Protein AF-A0A8S3DPF3-F1 (afdb_monomer)

Mean predicted aligned error: 3.28 Å

Sequence (60 aa):
HCDHSVSDKKHIVNYTIDGTDRWWQSPPLSRGNEYQKVNVTINLGQEYHIAYIYIRMANS

Structure (mmCIF, N/CA/C/O backbone):
data_AF-A0A8S3DPF3-F1
#
_entry.id   AF-A0A8S3DPF3-F1
#
loop_
_atom_site.group_PDB
_atom_site.id
_atom_site.type_symbol
_atom_site.label_atom_id
_atom_site.label_alt_id
_atom_site.label_comp_id
_atom_site.label_asym_id
_atom_site.label_entity_id
_atom_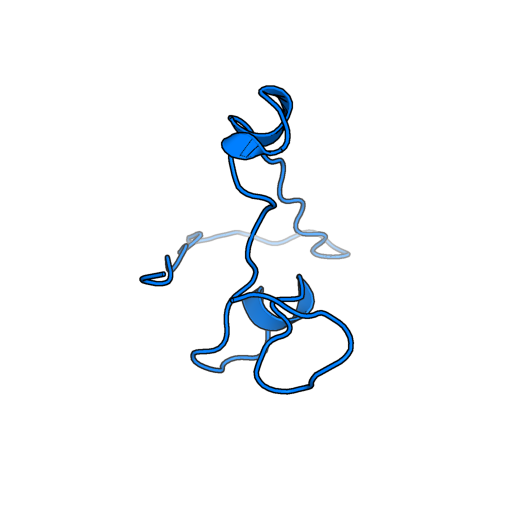site.label_seq_id
_atom_site.pdbx_PDB_ins_code
_atom_site.Cartn_x
_atom_site.Cartn_y
_atom_site.Cartn_z
_atom_site.occupancy
_atom_site.B_iso_or_equiv
_atom_site.auth_seq_id
_atom_site.auth_comp_id
_atom_site.auth_asym_id
_atom_site.auth_atom_id
_atom_site.pdbx_PDB_model_num
ATOM 1 N N . HIS A 1 1 ? 3.488 -6.797 -17.704 1.00 85.25 1 HIS A N 1
ATOM 2 C CA . HIS A 1 1 ? 3.988 -5.474 -18.149 1.00 85.25 1 HIS A CA 1
ATOM 3 C C . HIS A 1 1 ? 3.029 -4.410 -17.636 1.00 85.25 1 HIS A C 1
ATOM 5 O O . HIS A 1 1 ? 1.843 -4.548 -17.902 1.00 85.25 1 HIS A O 1
ATOM 11 N N . CYS A 1 2 ? 3.529 -3.414 -16.897 1.00 91.50 2 CYS A N 1
ATOM 12 C CA . CYS A 1 2 ? 2.733 -2.318 -16.332 1.00 91.50 2 CYS A CA 1
ATOM 13 C C . CYS A 1 2 ? 2.730 -1.117 -17.289 1.00 91.50 2 CYS A C 1
ATOM 15 O O . CYS A 1 2 ? 3.799 -0.700 -17.742 1.00 91.50 2 CYS A O 1
ATOM 17 N N . ASP A 1 3 ? 1.544 -0.574 -17.567 1.00 94.81 3 ASP A N 1
ATOM 18 C CA . ASP A 1 3 ? 1.327 0.595 -18.422 1.00 94.81 3 ASP A CA 1
ATOM 19 C C . ASP A 1 3 ? 0.186 1.452 -17.854 1.00 94.81 3 ASP A C 1
ATOM 21 O O . ASP A 1 3 ? -0.969 1.033 -17.820 1.00 94.81 3 ASP A O 1
ATOM 25 N N . HIS A 1 4 ? 0.510 2.668 -17.410 1.00 91.75 4 HIS A N 1
ATOM 26 C CA . HIS A 1 4 ? -0.450 3.579 -16.783 1.00 91.75 4 HIS A CA 1
ATOM 27 C C . HIS A 1 4 ? -1.508 4.123 -17.764 1.00 91.75 4 HIS A C 1
ATOM 29 O O . HIS A 1 4 ? -2.569 4.575 -17.331 1.00 91.75 4 HIS A O 1
ATOM 35 N N . SER A 1 5 ? -1.237 4.088 -19.072 1.00 94.75 5 SER A N 1
ATOM 36 C CA . SER A 1 5 ? -2.160 4.577 -20.106 1.00 94.75 5 SER A CA 1
ATOM 37 C C . SER A 1 5 ? -3.238 3.555 -20.484 1.00 94.75 5 SER A C 1
ATOM 39 O O . SER A 1 5 ? -4.291 3.927 -21.002 1.00 94.75 5 SER A O 1
ATOM 41 N N . VAL A 1 6 ? -3.013 2.274 -20.176 1.00 95.56 6 VAL A N 1
ATOM 42 C CA . VAL A 1 6 ? -3.916 1.170 -20.515 1.00 95.56 6 VAL A CA 1
ATOM 43 C C . VAL A 1 6 ? -4.676 0.727 -19.268 1.00 95.56 6 VAL A C 1
ATOM 45 O O . VAL A 1 6 ? -4.081 0.313 -18.276 1.00 95.56 6 VAL A O 1
ATOM 48 N N . SER A 1 7 ? -6.011 0.778 -19.323 1.00 90.06 7 SER A N 1
ATOM 49 C CA . SER A 1 7 ? -6.884 0.508 -18.167 1.00 90.06 7 SER A CA 1
ATOM 50 C C . SER A 1 7 ? -6.592 -0.820 -17.458 1.00 90.06 7 SER A C 1
ATOM 52 O O . SER A 1 7 ? -6.572 -0.856 -16.230 1.00 90.06 7 SER A O 1
ATOM 54 N N . ASP A 1 8 ? -6.304 -1.876 -18.219 1.00 89.81 8 ASP A N 1
ATOM 55 C CA . ASP A 1 8 ? -6.098 -3.230 -17.682 1.00 89.81 8 ASP A CA 1
ATOM 56 C C . ASP A 1 8 ? -4.633 -3.534 -17.336 1.00 89.81 8 ASP A C 1
ATOM 58 O O . ASP A 1 8 ? -4.311 -4.628 -16.881 1.00 89.81 8 ASP A O 1
ATOM 62 N N . LYS A 1 9 ? -3.725 -2.578 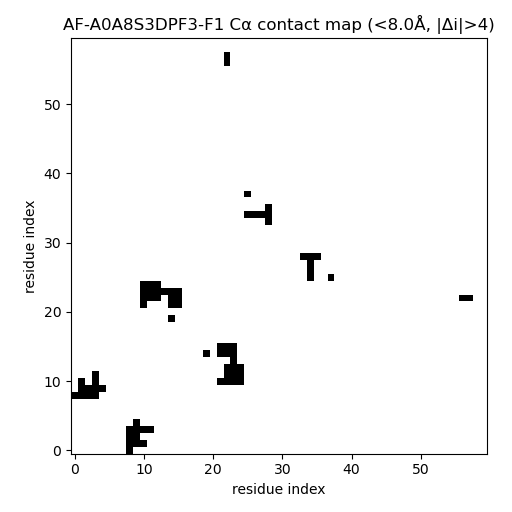-17.567 1.00 94.19 9 LYS A N 1
ATOM 63 C CA . LYS A 1 9 ? -2.290 -2.709 -17.262 1.00 94.19 9 LYS A CA 1
ATOM 64 C C . LYS A 1 9 ? -1.791 -1.657 -16.271 1.00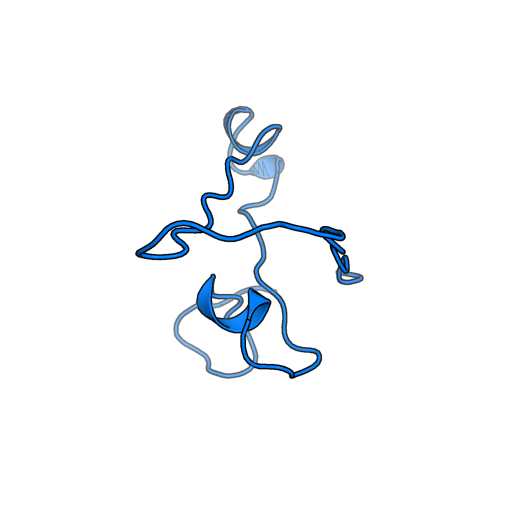 94.19 9 LYS A C 1
ATOM 66 O O . LYS A 1 9 ? -0.606 -1.660 -15.931 1.00 94.19 9 LYS A O 1
ATOM 71 N N . LYS A 1 10 ? -2.659 -0.744 -15.824 1.00 95.19 10 LYS A N 1
A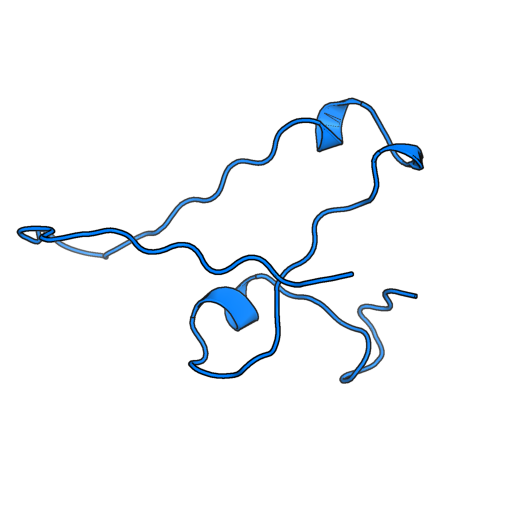TOM 72 C CA . LYS A 1 10 ? -2.342 0.223 -14.768 1.00 95.19 10 LYS A CA 1
ATOM 73 C C . LYS A 1 10 ? -2.532 -0.428 -13.401 1.00 95.19 10 LYS A C 1
ATOM 75 O O . LYS A 1 10 ? -3.437 -1.231 -13.221 1.00 95.19 10 LYS A O 1
ATOM 80 N N . HIS A 1 11 ? -1.716 -0.029 -12.431 1.00 95.62 11 HIS A N 1
ATOM 81 C CA . HIS A 1 11 ? -1.725 -0.555 -11.061 1.00 95.62 11 HIS A CA 1
ATOM 82 C C . HIS A 1 11 ? -1.661 0.606 -10.056 1.00 95.62 11 HIS A C 1
ATOM 84 O O . HIS A 1 11 ? -0.656 0.818 -9.378 1.00 95.62 11 HIS A O 1
ATOM 90 N N . ILE A 1 12 ? -2.708 1.437 -10.039 1.00 95.69 12 ILE A N 1
ATOM 91 C CA . ILE A 1 12 ? -2.754 2.699 -9.280 1.00 95.69 12 ILE A CA 1
ATOM 92 C C . ILE A 1 12 ? -3.092 2.480 -7.800 1.00 95.69 12 ILE A C 1
ATOM 94 O O . ILE A 1 12 ? -3.714 1.486 -7.441 1.00 95.69 12 ILE A O 1
ATOM 98 N N . VAL A 1 13 ? -2.730 3.440 -6.940 1.00 95.12 13 VAL A N 1
ATOM 99 C CA . VAL A 1 13 ? -2.923 3.327 -5.481 1.00 95.12 13 VAL A CA 1
ATOM 100 C C . VAL A 1 13 ? -4.391 3.155 -5.079 1.00 95.12 13 VAL A C 1
ATOM 102 O O . VAL A 1 13 ? -4.669 2.432 -4.137 1.00 95.12 13 VAL A O 1
ATOM 105 N N . ASN A 1 14 ? -5.344 3.724 -5.826 1.00 94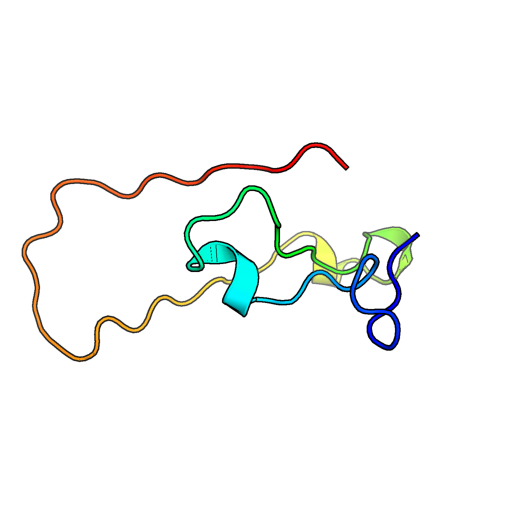.50 14 ASN A N 1
ATOM 106 C CA . ASN A 1 14 ? -6.775 3.584 -5.532 1.00 94.50 14 ASN A CA 1
ATOM 107 C C . ASN A 1 14 ? -7.282 2.136 -5.600 1.00 94.50 14 ASN A C 1
ATOM 109 O O . ASN A 1 14 ? -8.309 1.835 -5.001 1.00 94.50 14 ASN A O 1
ATOM 113 N N . TYR A 1 15 ? -6.576 1.238 -6.293 1.00 95.19 15 TYR A N 1
ATOM 114 C CA . TYR A 1 15 ? -6.949 -0.176 -6.339 1.00 95.19 15 TYR A CA 1
ATOM 115 C C . TYR A 1 15 ? -6.748 -0.892 -4.998 1.00 95.19 15 TYR A C 1
ATOM 117 O O . TYR A 1 15 ? -7.312 -1.956 -4.799 1.00 95.19 15 TYR A O 1
ATOM 125 N N . THR A 1 16 ? -6.006 -0.322 -4.041 1.00 94.19 16 THR A N 1
ATOM 126 C CA . THR A 1 16 ? -5.834 -0.946 -2.716 1.00 94.19 16 THR A CA 1
ATOM 127 C C . THR A 1 16 ? -7.090 -0.900 -1.843 1.00 94.19 16 THR A C 1
ATOM 129 O O . THR A 1 16 ? -7.147 -1.603 -0.837 1.00 94.19 16 THR A O 1
ATOM 132 N N . ILE A 1 17 ? -8.086 -0.083 -2.206 1.00 93.69 17 ILE A N 1
ATOM 133 C CA . ILE A 1 17 ? -9.290 0.176 -1.400 1.00 93.69 17 ILE A CA 1
ATOM 134 C C . ILE A 1 17 ? -10.599 0.039 -2.188 1.00 93.69 17 ILE A C 1
ATOM 136 O O . ILE A 1 17 ? -11.664 0.327 -1.650 1.00 93.69 17 ILE A O 1
ATOM 140 N N . ASP A 1 18 ? -10.553 -0.370 -3.458 1.00 93.81 18 ASP A N 1
ATOM 141 C CA . ASP A 1 18 ? -11.741 -0.386 -4.325 1.00 93.81 18 ASP A CA 1
ATOM 142 C C . ASP A 1 18 ? -12.619 -1.644 -4.171 1.00 93.81 18 ASP A C 1
ATOM 144 O O . ASP A 1 18 ? -13.654 -1.757 -4.825 1.00 93.81 18 ASP A O 1
ATOM 148 N N . GLY A 1 19 ? -12.215 -2.580 -3.306 1.00 92.94 19 GLY A N 1
ATOM 149 C CA . GLY A 1 19 ? -12.938 -3.823 -3.029 1.00 92.94 19 GLY A CA 1
ATOM 150 C C . GLY A 1 19 ? -12.826 -4.891 -4.124 1.00 92.94 19 GLY A C 1
ATOM 151 O O . GLY A 1 19 ? -13.517 -5.904 -4.040 1.00 92.94 19 GLY A O 1
ATOM 152 N N . THR A 1 20 ? -11.983 -4.688 -5.140 1.00 93.38 20 THR A N 1
ATOM 153 C CA . THR A 1 20 ? -11.747 -5.652 -6.229 1.00 93.38 20 THR A CA 1
ATOM 154 C C . THR A 1 20 ? -10.448 -6.445 -6.024 1.00 93.38 20 THR A C 1
ATOM 156 O O . THR A 1 20 ? -9.688 -6.191 -5.095 1.00 93.38 20 THR A O 1
ATOM 159 N N . ASP A 1 21 ? -10.163 -7.411 -6.907 1.00 92.50 21 ASP A N 1
ATOM 160 C CA . ASP A 1 21 ? -8.875 -8.130 -6.934 1.00 92.50 21 ASP A CA 1
ATOM 161 C C . ASP A 1 21 ? -7.755 -7.352 -7.662 1.00 92.50 21 ASP A C 1
ATOM 163 O O . ASP A 1 21 ? -6.651 -7.871 -7.851 1.00 92.50 21 ASP A O 1
ATOM 167 N N . ARG A 1 22 ? -8.013 -6.112 -8.103 1.00 93.56 22 ARG A N 1
ATOM 168 C CA . ARG A 1 22 ? -6.973 -5.250 -8.682 1.00 93.56 22 ARG A CA 1
ATOM 169 C C . ARG A 1 22 ? -5.996 -4.806 -7.595 1.00 93.56 22 ARG A C 1
ATOM 171 O O . ARG A 1 22 ? -6.339 -4.723 -6.423 1.00 93.56 22 ARG A O 1
ATOM 178 N N . TRP A 1 23 ? -4.764 -4.493 -7.990 1.00 95.75 23 TRP A N 1
ATOM 179 C CA . TRP A 1 23 ? -3.706 -4.137 -7.045 1.00 95.75 23 TRP A CA 1
ATOM 180 C C . TRP A 1 23 ? -2.915 -2.908 -7.473 1.00 95.75 23 TRP A C 1
ATOM 182 O O . TRP A 1 23 ? -2.812 -2.581 -8.658 1.00 95.75 23 TRP A O 1
ATOM 192 N N . TRP A 1 24 ? 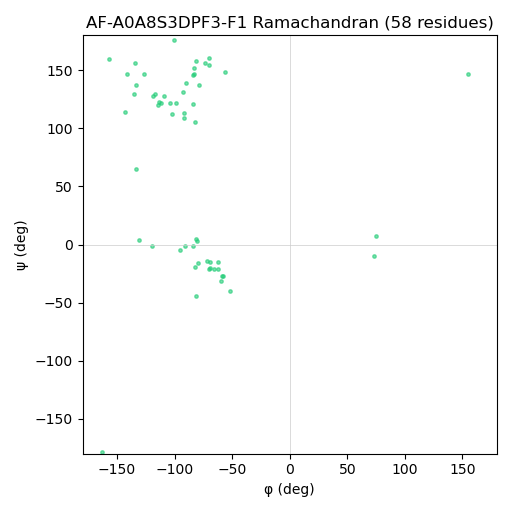-2.316 -2.256 -6.480 1.00 96.00 24 TRP A N 1
ATOM 193 C CA . TRP A 1 24 ? -1.252 -1.283 -6.680 1.00 96.00 24 TRP A CA 1
ATOM 194 C C . TRP A 1 24 ? 0.103 -1.980 -6.807 1.00 96.00 24 TRP A C 1
ATOM 196 O O . TRP A 1 24 ? 0.359 -2.966 -6.116 1.00 96.00 24 TRP A O 1
ATOM 206 N N . GLN A 1 25 ? 0.994 -1.432 -7.634 1.00 95.44 25 GLN A N 1
ATOM 207 C CA . GLN A 1 25 ? 2.341 -1.962 -7.821 1.00 95.44 25 GLN A CA 1
ATOM 208 C C . GLN A 1 25 ? 3.384 -0.843 -7.802 1.00 95.44 25 GLN A C 1
ATOM 210 O O . GLN A 1 25 ? 3.266 0.146 -8.529 1.00 95.44 25 GLN A O 1
ATOM 215 N N . SER A 1 26 ? 4.435 -1.017 -6.997 1.00 94.81 26 SER A N 1
ATOM 216 C CA . SER A 1 26 ? 5.603 -0.136 -7.024 1.00 94.81 26 SER A CA 1
ATOM 217 C C . SER A 1 26 ? 6.422 -0.335 -8.306 1.00 94.81 26 SER A C 1
ATOM 219 O O . SER A 1 26 ? 6.349 -1.392 -8.942 1.00 94.81 26 SER A O 1
ATOM 221 N N . PRO A 1 27 ? 7.277 0.630 -8.681 1.00 94.12 27 PRO A N 1
ATOM 222 C CA . PRO A 1 27 ? 8.318 0.374 -9.665 1.00 94.12 27 PRO A CA 1
ATOM 223 C C . PRO A 1 27 ? 9.213 -0.810 -9.242 1.00 94.12 27 PRO A C 1
ATOM 225 O O . PRO A 1 27 ? 9.392 -1.050 -8.044 1.00 94.12 27 PRO A O 1
ATOM 228 N N . PRO A 1 28 ? 9.760 -1.577 -10.201 1.00 93.38 28 PRO A N 1
ATOM 229 C CA . PRO A 1 28 ? 10.645 -2.696 -9.897 1.00 93.38 28 PRO A CA 1
ATOM 230 C C . PRO A 1 28 ? 12.024 -2.206 -9.436 1.00 93.38 28 PRO A C 1
ATOM 232 O O . PRO A 1 28 ? 12.472 -1.134 -9.840 1.00 93.38 28 PRO A O 1
ATOM 235 N N . LEU A 1 29 ? 12.746 -3.046 -8.686 1.00 95.75 29 LEU A N 1
ATOM 236 C CA . LEU A 1 29 ? 14.102 -2.747 -8.192 1.00 95.75 29 LEU A CA 1
ATOM 237 C C . LEU A 1 29 ? 15.110 -2.430 -9.303 1.00 95.75 29 LEU A C 1
ATOM 239 O O . LEU A 1 29 ? 16.046 -1.668 -9.092 1.00 95.75 29 LEU A O 1
ATOM 243 N N . SER A 1 30 ? 14.902 -2.959 -10.512 1.00 96.31 30 SER A N 1
ATOM 244 C CA . SER A 1 30 ? 15.732 -2.638 -11.678 1.00 96.31 30 SER A CA 1
ATOM 245 C C . SER A 1 30 ? 15.686 -1.161 -12.081 1.00 96.31 30 SER A C 1
ATOM 247 O O . SER A 1 30 ? 16.533 -0.724 -12.855 1.00 96.31 30 SER A O 1
ATOM 249 N N . ARG A 1 31 ? 14.711 -0.389 -11.579 1.00 94.19 31 ARG A N 1
ATOM 250 C 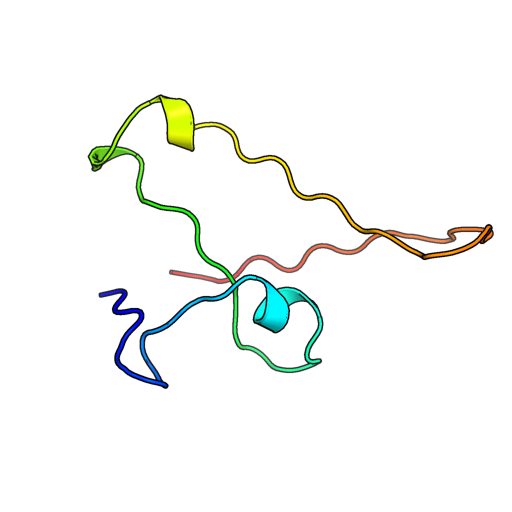CA . ARG A 1 31 ? 14.606 1.058 -11.805 1.00 94.19 31 ARG A CA 1
ATOM 251 C C . ARG A 1 31 ? 15.231 1.909 -10.700 1.00 94.19 31 ARG A C 1
ATOM 253 O O . ARG A 1 31 ? 15.258 3.121 -10.876 1.00 94.19 31 ARG A O 1
ATOM 260 N N . GLY A 1 32 ? 15.720 1.314 -9.610 1.00 96.62 32 GLY A N 1
ATOM 261 C CA . GLY A 1 32 ? 16.370 2.052 -8.528 1.00 96.62 32 GLY A CA 1
ATOM 262 C C . GLY A 1 32 ? 16.301 1.348 -7.172 1.00 96.62 32 GLY A C 1
ATOM 263 O O . GLY A 1 32 ? 15.317 0.677 -6.848 1.00 96.62 32 GLY A O 1
ATOM 264 N N . ASN A 1 33 ? 17.347 1.524 -6.359 1.00 96.31 33 ASN A N 1
ATOM 265 C CA . ASN A 1 33 ? 17.415 0.968 -5.003 1.00 96.31 33 ASN A CA 1
ATOM 266 C C . ASN A 1 33 ? 16.434 1.658 -4.046 1.00 96.31 33 ASN A C 1
ATOM 268 O O . ASN A 1 33 ? 16.043 1.071 -3.040 1.00 96.31 33 ASN A O 1
ATOM 272 N N . GLU A 1 34 ? 15.985 2.873 -4.359 1.00 95.56 34 GLU A N 1
ATOM 273 C CA . GLU A 1 34 ? 14.955 3.568 -3.589 1.00 95.56 34 GLU A CA 1
ATOM 274 C C . GLU A 1 34 ? 13.645 2.770 -3.515 1.00 95.56 34 GLU A C 1
ATOM 276 O O . GLU A 1 34 ? 12.931 2.864 -2.520 1.00 95.56 34 GLU A O 1
ATOM 281 N N . TYR A 1 35 ? 13.366 1.913 -4.504 1.00 95.12 35 TYR A N 1
ATOM 282 C CA . TYR A 1 35 ? 12.172 1.067 -4.528 1.00 95.12 35 TYR A CA 1
ATOM 283 C C . TYR A 1 35 ? 12.294 -0.204 -3.672 1.00 95.12 35 TYR A C 1
ATOM 285 O O . TYR A 1 35 ? 11.351 -0.990 -3.618 1.00 95.12 35 TYR A O 1
ATOM 293 N N . GLN A 1 36 ? 13.411 -0.404 -2.956 1.00 96.12 36 GLN A N 1
ATOM 294 C CA . GLN A 1 36 ? 13.524 -1.443 -1.919 1.00 96.12 36 GLN A CA 1
ATOM 295 C C . GLN A 1 36 ? 12.599 -1.183 -0.728 1.00 96.12 36 GLN A C 1
ATOM 297 O O . GLN A 1 36 ? 12.272 -2.109 0.016 1.00 96.12 36 GLN A O 1
ATOM 302 N N . LYS A 1 37 ? 12.173 0.070 -0.541 1.00 96.38 37 LYS A N 1
ATOM 303 C CA . LYS A 1 37 ? 11.237 0.470 0.503 1.00 96.38 37 LYS A CA 1
ATOM 304 C C . LYS A 1 37 ? 10.170 1.380 -0.087 1.00 96.38 37 LYS A C 1
ATOM 306 O O . LYS A 1 37 ? 10.463 2.320 -0.813 1.00 96.38 37 LYS A O 1
ATOM 311 N N . VAL A 1 38 ? 8.926 1.143 0.305 1.00 95.25 38 VAL A N 1
ATOM 312 C CA . VAL A 1 38 ? 7.789 2.002 -0.028 1.00 95.25 38 VAL A CA 1
ATOM 313 C C . VAL A 1 38 ? 7.067 2.400 1.250 1.00 95.25 38 VAL A C 1
ATOM 315 O O . VAL A 1 38 ? 7.020 1.630 2.208 1.00 95.25 38 VAL A O 1
ATOM 318 N N . ASN A 1 39 ? 6.514 3.610 1.267 1.00 95.88 39 ASN A N 1
ATOM 319 C CA . ASN A 1 39 ? 5.683 4.094 2.363 1.00 95.88 39 ASN A CA 1
ATOM 320 C C . ASN A 1 39 ? 4.235 4.168 1.877 1.00 95.88 39 ASN A C 1
ATOM 322 O O . ASN A 1 39 ? 3.961 4.786 0.848 1.00 95.88 39 ASN A O 1
ATOM 326 N N . VAL A 1 40 ? 3.318 3.559 2.626 1.00 93.62 40 VAL A N 1
ATOM 327 C CA . VAL A 1 40 ? 1.876 3.632 2.374 1.00 93.62 40 VAL A CA 1
ATOM 328 C C . VAL A 1 40 ? 1.239 4.386 3.530 1.00 93.62 40 VAL A C 1
ATOM 330 O O . VAL A 1 40 ? 1.379 3.987 4.684 1.00 93.62 40 VAL A O 1
ATOM 333 N N . THR A 1 41 ? 0.539 5.471 3.212 1.00 95.38 41 THR A N 1
ATOM 334 C CA . THR A 1 41 ? -0.155 6.302 4.199 1.00 95.38 41 THR A CA 1
ATOM 335 C C . THR A 1 41 ? -1.655 6.165 4.001 1.00 95.38 41 THR A C 1
ATOM 337 O O . THR A 1 41 ? -2.168 6.471 2.927 1.00 95.38 41 THR A O 1
ATOM 340 N N . ILE A 1 42 ? -2.361 5.735 5.047 1.00 93.44 42 ILE A N 1
ATOM 341 C CA . ILE A 1 42 ? -3.824 5.671 5.074 1.00 93.44 42 ILE A CA 1
ATOM 342 C C . ILE A 1 42 ? -4.320 6.861 5.891 1.00 93.44 42 ILE A C 1
ATOM 344 O O . ILE A 1 42 ? -4.092 6.930 7.097 1.00 93.44 42 ILE A O 1
ATOM 348 N N . ASN A 1 43 ? -4.982 7.810 5.230 1.00 95.12 43 ASN A N 1
ATOM 349 C CA . ASN A 1 43 ? -5.624 8.930 5.906 1.00 95.12 43 ASN A CA 1
ATOM 350 C C . ASN A 1 43 ? -7.079 8.568 6.227 1.00 95.12 43 ASN A C 1
ATOM 352 O O . ASN A 1 43 ? -7.908 8.485 5.324 1.00 95.12 43 ASN A O 1
ATOM 356 N N . LEU A 1 44 ? -7.374 8.353 7.510 1.00 95.06 44 LEU A N 1
ATOM 357 C CA . LEU A 1 44 ? -8.715 8.000 7.986 1.00 95.06 44 LEU A CA 1
ATOM 358 C C . LEU A 1 44 ? -9.656 9.211 8.104 1.00 95.06 44 LEU A C 1
ATOM 360 O O . LEU A 1 44 ? -10.865 9.035 8.225 1.00 95.06 44 LEU A O 1
ATOM 364 N N . GLY A 1 45 ? -9.122 10.436 8.087 1.00 97.06 45 GLY A N 1
ATOM 365 C CA . GLY A 1 45 ? -9.896 11.680 8.170 1.00 97.06 45 GLY A CA 1
ATOM 366 C C . GLY A 1 45 ? -10.482 12.015 9.548 1.00 97.06 45 GLY A C 1
ATOM 367 O O . GLY A 1 45 ? -10.957 13.131 9.730 1.00 97.06 45 GLY A O 1
ATOM 368 N N . GLN A 1 46 ? -10.434 11.092 10.513 1.00 97.38 46 GLN A N 1
ATOM 369 C CA . GLN A 1 46 ? -10.878 11.278 11.900 1.00 97.38 46 GLN A CA 1
ATOM 370 C C . GLN A 1 46 ? -10.300 10.183 12.820 1.00 97.38 46 GLN A C 1
ATOM 372 O O . GLN A 1 46 ? -9.551 9.314 12.367 1.00 97.38 46 GLN A O 1
ATOM 377 N N . GLU A 1 47 ? -10.656 10.218 14.106 1.00 97.19 47 GLU A N 1
ATOM 378 C CA . GLU A 1 47 ? -10.263 9.215 15.102 1.00 97.19 47 GLU A CA 1
ATOM 379 C C . GLU A 1 47 ? -11.112 7.933 15.002 1.00 97.19 47 GLU A C 1
ATOM 381 O O . GLU A 1 47 ? -12.333 7.994 14.853 1.00 97.19 47 GLU A O 1
ATOM 386 N N . TYR A 1 48 ? -10.461 6.768 15.100 1.00 96.69 48 TYR A N 1
ATOM 387 C CA . TYR A 1 48 ? -11.102 5.449 15.120 1.00 96.69 48 TYR A CA 1
ATOM 388 C C . TYR A 1 48 ? -10.399 4.508 16.102 1.00 96.69 48 TYR A C 1
ATOM 390 O O . TYR A 1 48 ? -9.172 4.507 16.208 1.00 96.69 48 TYR A O 1
ATOM 398 N N . HIS A 1 49 ? -11.166 3.612 16.727 1.00 97.44 49 HIS A N 1
ATOM 399 C CA . HIS A 1 49 ? -10.617 2.434 17.400 1.00 97.44 49 HIS A CA 1
ATOM 400 C C . HIS A 1 49 ? -10.365 1.326 16.369 1.00 97.44 49 HIS A C 1
ATOM 402 O O . HIS A 1 49 ? -11.301 0.697 15.875 1.00 97.44 49 HIS A O 1
ATOM 408 N N . ILE A 1 50 ? -9.099 1.097 16.018 1.00 95.06 50 ILE A N 1
ATOM 409 C CA . ILE A 1 50 ? -8.713 0.108 15.003 1.00 95.06 50 ILE A CA 1
ATOM 410 C C . ILE A 1 50 ? -8.629 -1.280 15.644 1.00 95.06 50 ILE A C 1
ATOM 412 O O . ILE A 1 50 ? -7.829 -1.498 16.549 1.00 95.06 50 ILE A O 1
ATOM 416 N N . ALA A 1 51 ? -9.417 -2.232 15.140 1.00 97.25 51 ALA A N 1
ATOM 417 C CA . ALA A 1 51 ? -9.333 -3.629 15.566 1.00 97.25 51 ALA A CA 1
ATOM 418 C C . ALA A 1 51 ? -8.196 -4.383 14.856 1.00 97.25 51 ALA A C 1
ATOM 420 O O . ALA A 1 51 ? -7.450 -5.125 15.489 1.00 97.25 51 ALA A O 1
ATOM 421 N N . TYR A 1 52 ? -8.055 -4.200 13.540 1.00 96.19 52 TYR A N 1
ATOM 422 C CA . TYR A 1 52 ? -7.001 -4.834 12.752 1.00 96.19 52 TYR A CA 1
ATOM 423 C C . TYR A 1 52 ? -6.709 -4.064 11.463 1.00 96.19 52 TYR A C 1
ATOM 425 O O . TYR A 1 52 ? -7.536 -3.305 10.959 1.00 96.19 52 TYR A O 1
ATOM 433 N N . ILE A 1 53 ? -5.522 -4.318 10.916 1.00 93.25 53 ILE A N 1
ATOM 434 C CA . ILE A 1 53 ? -5.125 -3.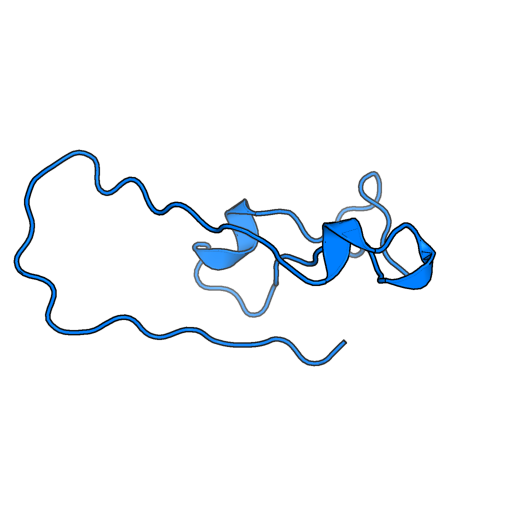945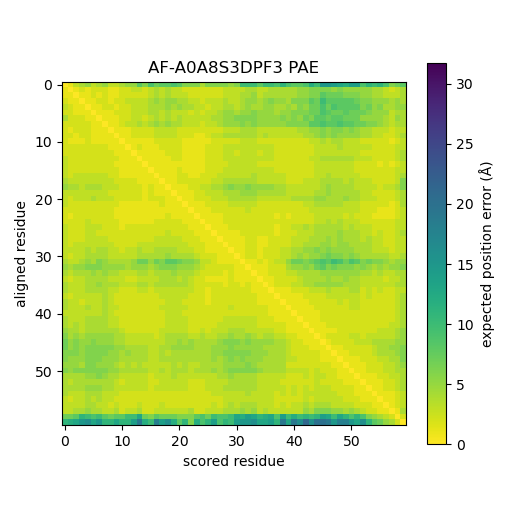 9.559 1.00 93.25 53 ILE A CA 1
ATOM 435 C C . ILE A 1 53 ? -4.818 -5.250 8.832 1.00 93.25 53 ILE A C 1
ATOM 437 O O . ILE A 1 53 ? -4.037 -6.063 9.325 1.00 93.25 53 ILE A O 1
ATOM 441 N N . TYR A 1 54 ? -5.429 -5.457 7.669 1.00 94.06 54 TYR A N 1
ATOM 442 C CA . TYR A 1 54 ? -5.149 -6.605 6.812 1.00 94.06 54 TYR A CA 1
ATOM 443 C C . TYR A 1 54 ? -4.581 -6.119 5.482 1.00 94.06 54 TYR A C 1
ATOM 445 O O . TYR A 1 54 ? -5.156 -5.241 4.843 1.00 94.06 54 TYR A O 1
ATOM 453 N N . ILE A 1 55 ? -3.451 -6.693 5.075 1.00 93.50 55 ILE A N 1
ATOM 454 C CA . ILE A 1 55 ? -2.774 -6.360 3.823 1.00 93.50 55 ILE A CA 1
ATOM 455 C C . ILE A 1 55 ? -2.826 -7.593 2.928 1.00 93.50 55 ILE A C 1
ATOM 457 O O . ILE A 1 55 ? -2.299 -8.647 3.285 1.00 93.50 55 ILE A O 1
ATOM 461 N N . ARG A 1 56 ? -3.450 -7.453 1.756 1.00 93.62 56 ARG A N 1
ATOM 462 C CA . ARG A 1 56 ? -3.474 -8.488 0.720 1.00 93.62 56 ARG A CA 1
ATOM 463 C C . ARG A 1 56 ? -2.422 -8.166 -0.330 1.00 93.62 56 ARG A C 1
ATOM 465 O O . ARG A 1 56 ? -2.466 -7.108 -0.950 1.00 93.62 56 ARG A O 1
ATOM 472 N N . MET A 1 57 ? -1.491 -9.089 -0.529 1.00 93.38 57 MET A N 1
ATOM 473 C CA . MET A 1 57 ? -0.466 -8.968 -1.561 1.00 93.38 57 MET A CA 1
ATOM 474 C C . MET A 1 57 ? -0.967 -9.600 -2.860 1.00 93.38 57 MET A C 1
ATOM 476 O O . MET A 1 57 ? -1.585 -10.664 -2.837 1.00 93.38 57 MET A O 1
ATOM 480 N N . ALA A 1 58 ? -0.697 -8.946 -3.987 1.00 91.75 58 ALA A N 1
ATOM 481 C CA . ALA A 1 58 ? -0.926 -9.523 -5.304 1.00 91.75 58 ALA A CA 1
ATOM 482 C C . ALA A 1 58 ? 0.247 -10.417 -5.720 1.00 91.75 58 ALA A C 1
ATOM 484 O O . ALA A 1 58 ? 1.390 -10.169 -5.335 1.00 91.75 58 ALA A O 1
ATOM 485 N N . ASN A 1 59 ? -0.039 -11.421 -6.548 1.00 78.56 59 ASN A N 1
ATOM 486 C CA . ASN A 1 59 ? 0.988 -12.193 -7.238 1.00 78.56 59 ASN A CA 1
ATOM 487 C C . ASN A 1 59 ? 1.235 -11.539 -8.599 1.00 78.56 59 ASN A C 1
ATOM 489 O O . ASN A 1 59 ? 0.330 -11.505 -9.434 1.00 78.56 59 ASN A O 1
ATOM 493 N N . SER A 1 60 ? 2.435 -10.985 -8.780 1.00 61.25 60 SER A N 1
ATOM 494 C CA . SER A 1 60 ? 2.890 -10.377 -10.036 1.00 61.25 60 SER A CA 1
ATOM 495 C C . SER A 1 60 ? 3.763 -11.324 -10.843 1.00 61.25 60 SER A C 1
ATOM 497 O O . SER A 1 60 ? 4.414 -12.201 -10.239 1.00 61.25 60 SER A O 1
#

pLDDT: mean 93.71, std 5.12, range [61.25, 97.44]

Secondary structure (DSSP, 8-state):
---TTSTTT---GGGGSSSSS----PPPGGG-GGGG--------SS---------PPP--

Organism: NCBI:txid392030

Solvent-accessible surface area (backbone atoms only — not comparable to full-atom values): 4428 Å² total; per-residue (Å²): 128,83,36,82,89,40,86,91,32,41,39,50,74,70,33,74,74,67,84,59,94,56,48,52,63,78,72,58,58,95,79,36,75,70,52,79,58,85,88,86,85,85,83,77,91,65,92,78,90,78,89,80,86,86,85,85,81,79,91,129

InterPro domains:
  IPR008211 Laminin, N-terminal [PF00055] (2-58)
  IPR008211 Laminin, N-terminal [PS51117] (1-60)

Foldseek 3Di:
DADCVDPVRHADPCQQPPPDLGHHDDDDCVVDPVSVDDDDDDDPVDDDDDPDDDGDDDDD

Radius of gyration: 13.91 Å; Cα contacts (8 Å, |Δi|>4): 38; chains: 1; bounding box: 30×24×38 Å